Protein AF-A0A7C5J1B3-F1 (afdb_monomer)

Secondary structure (DSSP, 8-state):
--S-EEEE-TTHHHHHHHHHHTT---EEETTEEEE-GGG--HHHHHHHHHHHHHHTT--

Nearest PDB structures (foldseek):
  4emy-assembly1_B  TM=9.859E-01  e=4.087E-03  Anaerococcus prevotii DSM 20548
  4emy-assembly2_C  TM=9.667E-01  e=2.909E-03  Anaerococcus prevotii DSM 20548
  4emy-assembly2_D  TM=9.767E-01  e=6.579E-03  Anaerococcus prevotii DSM 20548
  3rq1-assembly1_C  TM=8.205E-01  e=1.390E-02  Veillonella parvula DSM 2008
  6lds-assembly1_A  TM=8.208E-01  e=2.565E-02  Methanocaldococcus jannaschii DSM 2661

Sequence (59 aa):
GGFFTTLFCDDAQEAAAKLRERGIYVVPMKGA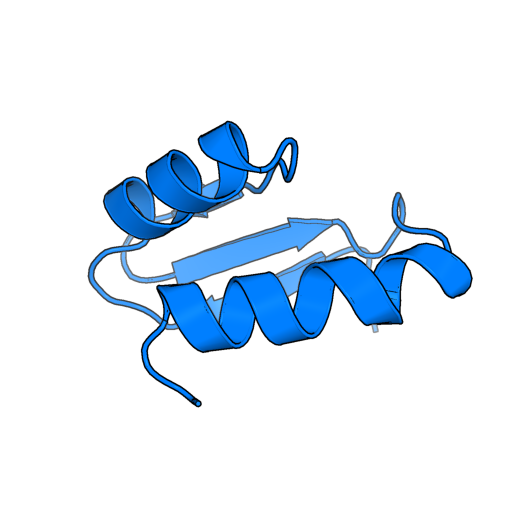MRVAMCSVTEAEIERIVPAVAEVLGLG

Solvent-accessible surface area (backbone atoms only — not comparable to full-atom values): 3497 Å² total; per-residue (Å²): 140,78,54,60,49,79,46,80,36,79,59,16,62,60,40,36,52,59,33,44,78,73,75,41,86,58,48,56,45,95,51,18,32,35,40,58,56,74,80,54,56,79,80,51,47,77,58,48,53,57,53,52,31,54,65,70,69,72,110

Radius of gyration: 10.63 Å; Cα contacts (8 Å, |Δi|>4): 72; chains: 1; bounding box: 29×27×24 Å

pLDDT: mean 95.26, std 6.05, range [62.53, 98.38]

Foldseek 3Di:
DDQKDKDFAQPQVQLQVQCVVVVHHWAGDHRIIIDRNNPDDPVCCVVPVVSSCVSRVVD

Mean predicted aligned error: 2.42 Å

Structure (mmCIF, N/CA/C/O backbone):
data_AF-A0A7C5J1B3-F1
#
_entry.id   AF-A0A7C5J1B3-F1
#
loop_
_atom_site.group_PDB
_atom_site.id
_atom_site.type_symbol
_atom_site.label_atom_id
_atom_site.label_alt_id
_atom_site.label_comp_id
_atom_site.label_asym_id
_atom_site.label_entity_id
_atom_site.label_seq_id
_atom_site.pdbx_PDB_ins_code
_atom_site.Cartn_x
_atom_site.Cartn_y
_atom_site.Cartn_z
_atom_site.occupancy
_atom_site.B_iso_or_equiv
_atom_site.auth_seq_id
_atom_site.auth_comp_id
_atom_site.auth_asym_id
_atom_site.auth_atom_id
_atom_site.pdbx_PDB_model_num
ATOM 1 N N . GLY A 1 1 ? -1.305 -18.283 -6.615 1.00 67.88 1 GLY A N 1
ATOM 2 C CA . GLY A 1 1 ? -0.608 -17.557 -7.696 1.00 67.88 1 GLY A CA 1
ATOM 3 C C . GLY A 1 1 ? -1.585 -16.641 -8.409 1.00 67.88 1 GLY A C 1
ATOM 4 O O . GLY A 1 1 ? -2.774 -16.932 -8.388 1.00 67.88 1 GLY A O 1
ATOM 5 N N . GLY A 1 2 ? -1.104 -15.536 -8.984 1.00 89.38 2 GLY A N 1
ATOM 6 C CA . GLY A 1 2 ? -1.916 -14.493 -9.625 1.00 89.38 2 GLY A CA 1
ATOM 7 C C . GLY A 1 2 ? -1.203 -13.135 -9.596 1.00 89.38 2 GLY A C 1
ATOM 8 O O . GLY A 1 2 ? -0.100 -13.035 -9.071 1.00 89.38 2 GLY A O 1
ATOM 9 N N . PHE A 1 3 ? -1.821 -12.091 -10.151 1.00 95.81 3 PHE A N 1
ATOM 10 C CA . PHE A 1 3 ? -1.218 -10.747 -10.238 1.00 95.81 3 PHE A CA 1
ATOM 11 C C . PHE A 1 3 ? -1.407 -9.891 -8.983 1.00 95.81 3 PHE A C 1
ATOM 13 O O . PHE A 1 3 ? -0.760 -8.858 -8.836 1.00 95.81 3 PHE A O 1
ATOM 20 N N . PHE A 1 4 ? -2.304 -10.303 -8.087 1.00 96.69 4 PHE A N 1
ATOM 21 C CA . PHE A 1 4 ? -2.704 -9.505 -6.939 1.00 96.69 4 PHE A CA 1
ATOM 22 C C . PHE A 1 4 ? -2.684 -10.318 -5.655 1.00 96.69 4 PHE A C 1
ATOM 24 O O . PHE A 1 4 ? -3.114 -11.473 -5.644 1.00 96.69 4 PHE A O 1
ATOM 31 N N . THR A 1 5 ? -2.296 -9.654 -4.573 1.00 95.81 5 THR A N 1
ATOM 32 C CA . THR A 1 5 ? -2.507 -10.111 -3.199 1.00 95.81 5 THR A CA 1
ATOM 33 C C . THR A 1 5 ? -3.634 -9.287 -2.589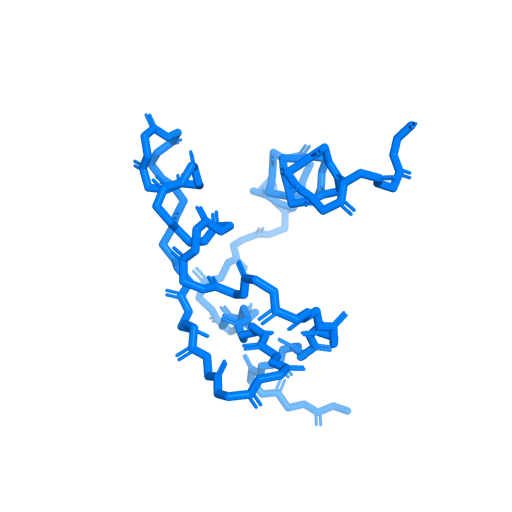 1.00 95.81 5 THR A C 1
ATOM 35 O O . THR A 1 5 ? -3.688 -8.073 -2.790 1.00 95.81 5 THR A O 1
ATOM 38 N N . THR A 1 6 ? -4.553 -9.941 -1.879 1.00 96.62 6 THR A N 1
ATOM 39 C CA . THR A 1 6 ? -5.686 -9.282 -1.211 1.00 96.62 6 THR A CA 1
ATOM 40 C C . THR A 1 6 ? -5.506 -9.368 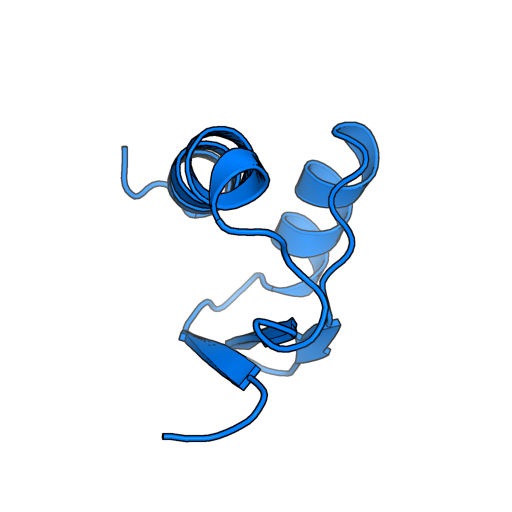0.297 1.00 96.62 6 THR A C 1
ATOM 42 O O . THR A 1 6 ? -5.227 -10.444 0.818 1.00 96.62 6 THR A O 1
ATOM 45 N N . LEU A 1 7 ? -5.677 -8.240 0.977 1.00 95.69 7 LEU A N 1
ATOM 46 C CA . LEU A 1 7 ? -5.643 -8.102 2.429 1.00 95.69 7 LEU A CA 1
ATOM 47 C C . LEU A 1 7 ? -7.053 -7.746 2.892 1.00 95.69 7 LEU A C 1
ATOM 49 O O . LEU A 1 7 ? -7.634 -6.797 2.370 1.00 95.69 7 LEU A O 1
ATOM 53 N N . PHE A 1 8 ? -7.616 -8.507 3.826 1.00 95.81 8 PHE A N 1
ATOM 54 C CA . PHE A 1 8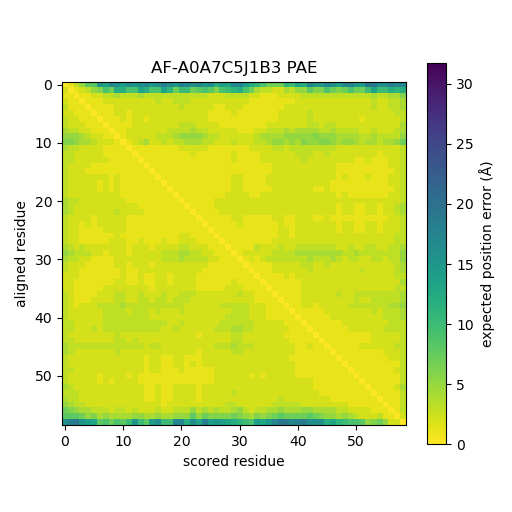 ? -8.930 -8.203 4.390 1.00 95.81 8 PHE A CA 1
ATOM 55 C C . PHE A 1 8 ? -8.787 -7.142 5.477 1.00 95.81 8 PHE A C 1
ATOM 57 O O . PHE A 1 8 ? -7.980 -7.298 6.392 1.00 95.81 8 PHE A O 1
ATOM 64 N N . CYS A 1 9 ? -9.543 -6.058 5.344 1.00 95.06 9 CYS A N 1
ATOM 65 C CA . CYS A 1 9 ? -9.562 -4.949 6.286 1.00 95.06 9 CYS A CA 1
ATOM 66 C C . CYS A 1 9 ? -10.851 -4.145 6.107 1.00 95.06 9 CYS A C 1
ATOM 68 O O . CYS A 1 9 ? -11.308 -3.936 4.981 1.00 95.06 9 CYS A O 1
ATOM 70 N N . ASP A 1 10 ? -11.430 -3.689 7.213 1.00 93.19 10 ASP A N 1
ATOM 71 C CA . ASP A 1 10 ? -12.703 -2.966 7.182 1.00 93.19 10 ASP A CA 1
ATOM 72 C C . ASP A 1 10 ? -12.532 -1.566 6.569 1.00 93.19 10 ASP A C 1
ATOM 74 O O . ASP A 1 10 ? -13.300 -1.168 5.689 1.00 93.19 10 ASP A O 1
ATOM 78 N N . ASP A 1 11 ? -11.438 -0.882 6.915 1.00 94.19 11 ASP A N 1
ATOM 79 C CA . ASP A 1 11 ? -11.179 0.515 6.542 1.00 94.19 11 ASP A CA 1
ATOM 80 C C . ASP A 1 11 ? -10.213 0.665 5.352 1.00 94.19 11 ASP A C 1
ATOM 82 O O . ASP A 1 11 ? -9.295 1.489 5.342 1.00 94.19 11 ASP A O 1
ATOM 86 N N . ALA A 1 12 ? -10.420 -0.129 4.296 1.00 97.19 12 ALA A N 1
ATOM 87 C CA . ALA A 1 12 ? -9.532 -0.159 3.129 1.00 97.19 12 ALA A CA 1
ATOM 88 C C . ALA A 1 12 ? -9.333 1.211 2.446 1.00 97.19 12 ALA A C 1
ATOM 90 O O . ALA A 1 12 ? -8.251 1.492 1.930 1.00 97.19 12 ALA A O 1
ATOM 91 N N . GLN A 1 13 ? -10.361 2.070 2.436 1.00 97.75 13 GLN A N 1
ATOM 92 C CA . GLN A 1 13 ? -10.277 3.424 1.868 1.00 97.75 13 GLN A CA 1
ATOM 93 C C . GLN A 1 13 ? -9.315 4.318 2.658 1.00 97.75 13 GLN A C 1
ATOM 95 O O . GLN A 1 13 ? -8.480 5.002 2.066 1.00 97.75 13 GLN A O 1
ATOM 100 N N . GLU A 1 14 ? -9.400 4.284 3.987 1.00 97.56 14 GLU A N 1
ATOM 101 C CA . GLU A 1 14 ? -8.509 5.052 4.855 1.00 97.56 14 GLU A CA 1
ATOM 102 C C . GLU A 1 14 ? -7.075 4.521 4.761 1.00 97.56 14 GLU A C 1
ATOM 104 O O . GLU A 1 14 ? -6.127 5.296 4.611 1.00 97.56 14 GLU A O 1
ATOM 109 N N . ALA A 1 15 ? -6.912 3.196 4.759 1.00 97.38 15 ALA A N 1
ATOM 110 C CA . ALA A 1 15 ? -5.612 2.563 4.591 1.00 97.38 15 ALA A CA 1
ATOM 111 C C . ALA A 1 15 ? -4.941 2.964 3.265 1.00 97.38 15 ALA A C 1
ATOM 113 O O . ALA A 1 15 ? -3.773 3.358 3.237 1.00 97.38 15 ALA A O 1
ATOM 114 N N . ALA A 1 16 ? -5.691 2.941 2.160 1.00 98.25 16 ALA A N 1
ATOM 115 C CA . ALA A 1 16 ? -5.194 3.381 0.861 1.00 98.25 16 ALA A CA 1
ATOM 116 C C . ALA A 1 16 ? -4.806 4.872 0.854 1.00 98.25 16 ALA A C 1
ATOM 118 O O . ALA A 1 16 ? -3.810 5.236 0.227 1.00 98.25 16 ALA A O 1
ATOM 119 N N . ALA A 1 17 ? -5.542 5.733 1.567 1.00 98.38 17 ALA A N 1
ATOM 120 C CA . ALA A 1 17 ? -5.207 7.152 1.690 1.00 98.38 17 ALA A CA 1
ATOM 121 C C . ALA A 1 17 ? -3.869 7.367 2.422 1.00 98.38 17 ALA A C 1
ATOM 123 O O . ALA A 1 17 ? -3.005 8.072 1.896 1.00 98.38 17 ALA A O 1
ATOM 124 N N . LYS A 1 18 ? -3.654 6.689 3.558 1.00 98.12 18 LYS A N 1
ATOM 125 C CA . LYS A 1 18 ? -2.387 6.728 4.317 1.00 98.12 18 LYS A CA 1
ATOM 126 C C . LYS A 1 18 ? -1.206 6.188 3.506 1.00 98.12 18 LYS A C 1
ATOM 128 O O . LYS A 1 18 ? -0.112 6.745 3.523 1.00 98.12 18 LYS A O 1
ATOM 133 N N . LEU A 1 19 ? -1.412 5.112 2.744 1.00 98.25 19 LEU A N 1
ATOM 134 C CA . LEU A 1 19 ? -0.380 4.558 1.859 1.00 98.25 19 LEU A CA 1
ATOM 135 C C . LEU A 1 19 ? -0.035 5.510 0.707 1.00 98.25 19 LEU A C 1
ATOM 137 O O . LEU A 1 19 ? 1.140 5.651 0.355 1.00 98.25 19 LEU A O 1
ATOM 141 N N . ARG A 1 20 ? -1.028 6.226 0.165 1.00 98.38 20 ARG A N 1
ATOM 142 C CA . ARG A 1 20 ? -0.818 7.220 -0.894 1.00 98.38 20 ARG A CA 1
ATOM 143 C C . ARG A 1 20 ? 0.097 8.358 -0.443 1.00 98.38 20 ARG A C 1
ATOM 145 O O . ARG A 1 20 ? 0.940 8.784 -1.227 1.00 98.38 20 ARG A O 1
ATOM 152 N N . GLU A 1 21 ? -0.006 8.805 0.807 1.00 98.06 21 GLU A N 1
ATOM 153 C CA . GLU A 1 21 ? 0.896 9.816 1.392 1.00 98.06 21 GLU A CA 1
ATOM 154 C C . GLU A 1 21 ? 2.366 9.358 1.408 1.00 98.06 21 GLU A C 1
ATOM 156 O O . GLU A 1 21 ? 3.281 10.176 1.367 1.00 98.06 21 GLU A O 1
ATOM 161 N N . ARG A 1 22 ? 2.603 8.041 1.373 1.00 97.19 22 ARG A N 1
ATOM 162 C CA . ARG A 1 22 ? 3.932 7.406 1.309 1.00 97.19 22 ARG A CA 1
ATOM 163 C C . ARG A 1 22 ? 4.362 7.053 -0.122 1.00 97.19 22 ARG A C 1
ATOM 165 O O . ARG A 1 22 ? 5.391 6.396 -0.331 1.00 97.19 22 ARG A O 1
ATOM 172 N N . GLY A 1 23 ? 3.569 7.449 -1.118 1.00 97.75 23 GLY A N 1
ATOM 173 C CA . GLY A 1 23 ? 3.768 7.102 -2.522 1.00 97.75 23 GLY A CA 1
ATOM 174 C C . GLY A 1 23 ? 3.530 5.620 -2.825 1.00 97.75 23 GLY A C 1
ATOM 175 O O . GLY A 1 23 ? 4.171 5.084 -3.724 1.00 97.75 23 GLY A O 1
ATOM 176 N N . ILE A 1 24 ? 2.678 4.936 -2.054 1.00 98.06 24 ILE A N 1
ATOM 177 C CA . ILE A 1 24 ? 2.283 3.541 -2.283 1.00 98.06 24 ILE A CA 1
ATOM 178 C C . ILE A 1 24 ? 0.827 3.536 -2.750 1.00 98.06 24 ILE A C 1
ATOM 180 O O . ILE A 1 24 ? -0.067 3.983 -2.036 1.00 98.06 24 ILE A O 1
ATOM 184 N N . TYR A 1 25 ? 0.589 3.025 -3.956 1.00 98.06 25 TYR A N 1
ATOM 185 C CA . TYR A 1 25 ? -0.729 3.032 -4.584 1.00 98.06 25 TYR A CA 1
ATOM 186 C C . TYR A 1 25 ? -1.296 1.616 -4.628 1.00 98.06 25 TYR A C 1
ATOM 188 O O . TYR A 1 25 ? -0.674 0.687 -5.137 1.00 98.06 25 TYR A O 1
ATOM 196 N N . VAL A 1 26 ? -2.493 1.466 -4.079 1.00 98.00 26 VAL A N 1
ATOM 197 C CA . VAL A 1 26 ? -3.200 0.196 -3.892 1.00 98.00 26 VAL A CA 1
ATOM 198 C C . VAL A 1 26 ? -4.663 0.378 -4.272 1.00 98.00 26 VAL A C 1
ATOM 200 O O . VAL A 1 26 ? -5.142 1.504 -4.409 1.00 98.00 26 VAL A O 1
ATOM 203 N N . VAL A 1 27 ? -5.384 -0.727 -4.449 1.00 98.00 27 VAL A N 1
ATOM 204 C CA . VAL A 1 27 ? -6.797 -0.692 -4.837 1.00 98.00 27 VAL A CA 1
ATOM 205 C C . VAL A 1 27 ? -7.665 -1.010 -3.616 1.00 98.00 27 VAL A C 1
ATOM 207 O O . VAL A 1 27 ? -7.734 -2.180 -3.226 1.00 98.00 27 VAL A O 1
ATOM 210 N N . PRO A 1 28 ? -8.330 -0.017 -2.997 1.00 98.00 28 PRO A N 1
ATOM 211 C CA . PRO A 1 28 ? -9.301 -0.283 -1.945 1.00 98.00 28 PRO A CA 1
ATOM 212 C C . PRO A 1 28 ? -10.566 -0.923 -2.527 1.00 98.00 28 PRO A C 1
ATOM 214 O O . PRO A 1 28 ? -11.030 -0.574 -3.613 1.00 98.00 28 PRO A O 1
ATOM 217 N N . MET A 1 29 ? -11.139 -1.862 -1.786 1.00 97.62 29 MET A N 1
ATOM 218 C CA . MET A 1 29 ? -12.391 -2.554 -2.085 1.00 97.62 29 MET A CA 1
ATOM 219 C C . MET A 1 29 ? -13.251 -2.611 -0.815 1.00 97.62 29 MET A C 1
ATOM 221 O O . MET A 1 29 ? -12.803 -2.281 0.280 1.00 97.62 29 MET A O 1
ATOM 225 N N . LYS A 1 30 ? -14.509 -3.042 -0.937 1.00 96.00 30 LYS A N 1
ATOM 226 C CA . LYS A 1 30 ? -15.365 -3.254 0.237 1.00 96.00 30 LYS A CA 1
ATOM 227 C C . LYS A 1 30 ? -14.799 -4.399 1.093 1.00 96.00 30 LYS A C 1
ATOM 229 O O . LYS A 1 30 ? -14.775 -5.533 0.621 1.00 96.00 30 LYS A O 1
ATOM 234 N N . GLY A 1 31 ? -14.373 -4.097 2.323 1.00 96.06 31 GLY A N 1
ATOM 235 C CA . GLY A 1 31 ? -13.833 -5.072 3.284 1.00 96.06 31 GLY A CA 1
ATOM 236 C C . GLY A 1 31 ? -12.454 -5.643 2.929 1.00 96.06 31 GLY A C 1
ATOM 237 O O . GLY A 1 31 ? -12.048 -6.665 3.485 1.00 96.06 31 GLY A O 1
ATOM 238 N N . ALA A 1 32 ? -11.747 -5.050 1.960 1.00 97.50 32 ALA A N 1
ATOM 239 C CA . ALA A 1 32 ? -10.437 -5.532 1.540 1.00 97.50 32 ALA A CA 1
ATOM 240 C C . ALA A 1 32 ? -9.633 -4.488 0.758 1.00 97.50 32 ALA A C 1
ATOM 242 O O . ALA A 1 32 ? -10.175 -3.548 0.186 1.00 97.50 32 ALA A O 1
ATOM 243 N N . MET A 1 33 ? -8.335 -4.730 0.621 1.00 97.44 33 MET A N 1
ATOM 244 C CA . MET A 1 33 ? -7.403 -3.957 -0.191 1.00 97.44 33 MET A CA 1
ATOM 245 C C . MET A 1 33 ? -6.589 -4.892 -1.089 1.00 97.44 33 MET A C 1
ATOM 247 O O . MET A 1 33 ? -6.150 -5.956 -0.653 1.00 97.44 33 MET A O 1
ATOM 251 N N . ARG A 1 34 ? -6.366 -4.509 -2.350 1.00 97.88 34 ARG A N 1
ATOM 252 C CA . ARG A 1 34 ? -5.526 -5.257 -3.298 1.00 97.88 34 ARG A CA 1
ATOM 253 C C . ARG A 1 34 ? -4.209 -4.552 -3.569 1.00 97.88 34 ARG A C 1
ATOM 255 O O . ARG A 1 34 ? -4.180 -3.365 -3.891 1.00 97.88 34 ARG A O 1
ATOM 262 N N . VAL A 1 35 ? -3.143 -5.344 -3.552 1.00 97.25 35 VAL A N 1
ATOM 263 C CA . VAL A 1 35 ? -1.802 -4.967 -4.001 1.00 97.25 35 VAL A CA 1
ATOM 264 C C . VAL A 1 35 ? -1.522 -5.693 -5.312 1.00 97.25 35 VAL A C 1
ATOM 266 O O . VAL A 1 35 ? -1.653 -6.916 -5.381 1.00 97.25 35 VAL A O 1
ATOM 269 N N . ALA A 1 36 ? -1.168 -4.951 -6.361 1.00 97.50 36 ALA A N 1
ATOM 270 C CA . ALA A 1 36 ? -0.792 -5.510 -7.657 1.00 97.50 36 ALA A CA 1
ATOM 271 C C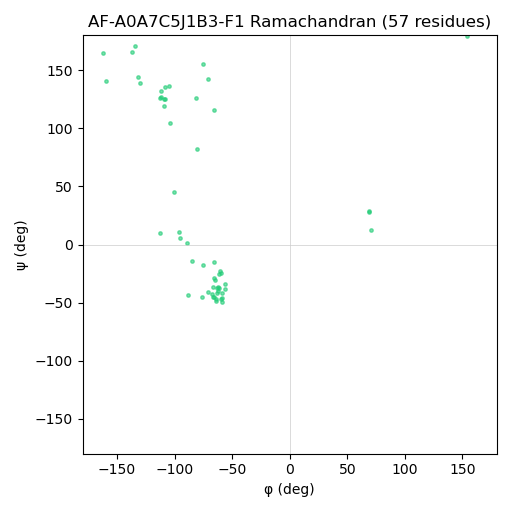 . ALA A 1 36 ? 0.667 -5.994 -7.622 1.00 97.50 36 ALA A C 1
ATOM 273 O O . ALA A 1 36 ? 1.579 -5.293 -8.044 1.00 97.50 36 ALA A O 1
ATOM 274 N N . MET A 1 37 ? 0.901 -7.200 -7.104 1.00 95.19 37 MET A N 1
ATOM 275 C CA . MET A 1 37 ? 2.251 -7.767 -6.988 1.00 95.19 37 MET A CA 1
ATOM 276 C C . MET A 1 37 ? 2.971 -7.905 -8.334 1.00 95.19 37 MET A C 1
ATOM 278 O O . MET A 1 37 ? 4.192 -7.881 -8.373 1.00 95.19 37 MET A O 1
ATOM 282 N N . CYS A 1 38 ? 2.237 -8.005 -9.446 1.00 95.81 38 CYS A N 1
ATOM 283 C CA . CYS A 1 38 ? 2.826 -8.050 -10.786 1.00 95.81 38 CYS A CA 1
ATOM 284 C C . CYS A 1 38 ? 3.550 -6.760 -11.210 1.00 95.81 38 CYS A C 1
ATOM 286 O O . CYS A 1 38 ? 4.263 -6.780 -12.208 1.00 95.81 38 CYS A O 1
ATOM 288 N N . SER A 1 39 ? 3.338 -5.641 -10.511 1.00 95.75 39 SER A N 1
ATOM 289 C CA . SER A 1 39 ? 3.957 -4.345 -10.820 1.00 95.75 39 SER A CA 1
ATOM 290 C C . SER A 1 39 ? 4.949 -3.884 -9.753 1.00 95.75 39 SER A C 1
ATOM 292 O O . SER A 1 39 ? 5.338 -2.722 -9.762 1.00 95.75 39 SER A O 1
ATOM 294 N N . VAL A 1 40 ? 5.301 -4.757 -8.809 1.00 95.25 40 VAL A N 1
ATOM 295 C CA . VAL A 1 40 ? 6.194 -4.456 -7.687 1.00 95.25 40 VAL A CA 1
ATOM 296 C C . VAL A 1 40 ? 7.488 -5.233 -7.883 1.00 95.25 40 VAL A C 1
ATOM 298 O O . VAL A 1 40 ? 7.459 -6.447 -8.079 1.00 95.25 40 VAL A O 1
ATOM 301 N N . THR A 1 41 ? 8.624 -4.542 -7.834 1.00 97.44 41 THR A N 1
ATOM 302 C CA . THR A 1 41 ? 9.938 -5.196 -7.861 1.00 97.44 41 THR A CA 1
ATOM 303 C C . THR A 1 41 ? 10.251 -5.843 -6.513 1.00 97.44 41 THR A C 1
ATOM 305 O O . THR A 1 41 ? 9.757 -5.403 -5.476 1.00 97.44 41 THR A O 1
ATOM 308 N N . GLU A 1 42 ? 11.110 -6.866 -6.494 1.00 96.50 42 GLU A N 1
ATOM 309 C CA . GLU A 1 42 ? 11.500 -7.534 -5.241 1.00 96.50 42 GLU A CA 1
ATOM 310 C C . GLU A 1 42 ? 12.092 -6.557 -4.214 1.00 96.50 42 GLU A C 1
ATOM 312 O O . GLU A 1 42 ? 11.756 -6.628 -3.035 1.00 96.50 42 GLU A O 1
ATOM 317 N N . ALA A 1 43 ? 12.886 -5.581 -4.663 1.00 97.25 43 ALA A N 1
ATOM 318 C CA . ALA A 1 43 ? 13.478 -4.565 -3.792 1.00 97.25 43 ALA A CA 1
ATOM 319 C C . ALA A 1 43 ? 12.431 -3.646 -3.133 1.00 97.25 43 ALA A C 1
ATOM 321 O O . ALA A 1 43 ? 12.623 -3.172 -2.016 1.00 97.25 43 ALA A O 1
ATOM 322 N N . GLU A 1 44 ? 11.297 -3.393 -3.792 1.00 97.06 44 GLU A N 1
ATOM 323 C CA . GLU A 1 44 ? 10.227 -2.556 -3.237 1.00 97.06 44 GLU A CA 1
ATOM 324 C C . GLU A 1 44 ? 9.414 -3.271 -2.152 1.00 97.06 44 GLU A C 1
ATOM 326 O O . GLU A 1 44 ? 8.742 -2.605 -1.358 1.00 97.06 44 GLU A O 1
ATOM 331 N N . ILE A 1 45 ? 9.485 -4.605 -2.071 1.00 96.06 45 ILE A N 1
ATOM 332 C CA . ILE A 1 45 ? 8.765 -5.399 -1.066 1.00 96.06 45 ILE A CA 1
ATOM 333 C C . ILE A 1 45 ? 9.175 -4.973 0.349 1.00 96.06 45 ILE A C 1
ATOM 335 O O . ILE A 1 45 ? 8.301 -4.787 1.200 1.00 96.06 45 ILE A O 1
ATOM 339 N N . GLU A 1 46 ? 10.470 -4.728 0.579 1.00 96.25 46 GLU A N 1
ATOM 340 C CA . GLU A 1 46 ? 11.0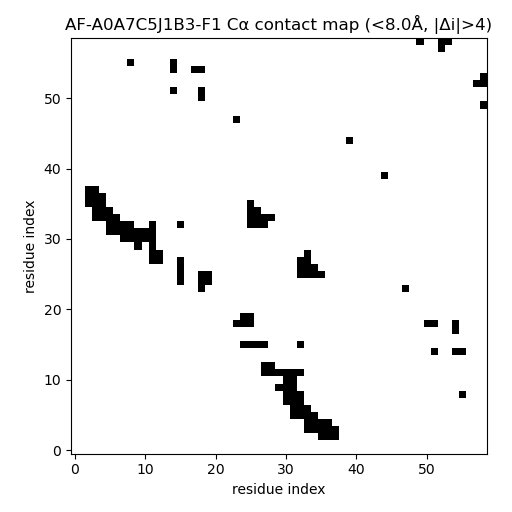13 -4.283 1.872 1.00 96.25 46 GLU A CA 1
ATOM 341 C C . GLU A 1 46 ? 10.450 -2.925 2.320 1.00 96.25 46 GLU A C 1
ATOM 343 O O . GLU A 1 46 ? 10.362 -2.650 3.514 1.00 96.25 46 GLU A O 1
ATOM 348 N N . ARG A 1 47 ? 10.006 -2.087 1.374 1.00 96.19 47 ARG A N 1
ATOM 349 C CA . ARG A 1 47 ? 9.347 -0.803 1.656 1.00 96.19 47 ARG A CA 1
ATOM 350 C C . ARG A 1 47 ? 7.835 -0.950 1.815 1.00 96.19 47 ARG A C 1
ATOM 352 O O . ARG A 1 47 ? 7.241 -0.318 2.686 1.00 96.19 47 ARG A O 1
ATOM 359 N N . ILE A 1 48 ? 7.198 -1.731 0.942 1.00 96.62 48 ILE A N 1
ATOM 360 C CA . ILE A 1 48 ? 5.736 -1.803 0.832 1.00 96.62 48 ILE A CA 1
ATOM 361 C C . ILE A 1 48 ? 5.132 -2.621 1.971 1.00 96.62 48 ILE A C 1
ATOM 363 O O . ILE A 1 48 ? 4.146 -2.188 2.563 1.00 96.62 48 ILE A O 1
ATOM 367 N N . VAL A 1 49 ? 5.703 -3.784 2.296 1.00 95.88 49 VAL A N 1
ATOM 368 C CA . VAL A 1 49 ? 5.105 -4.698 3.281 1.00 95.88 49 VAL A CA 1
ATOM 369 C C . VAL A 1 49 ? 5.042 -4.078 4.681 1.00 95.88 49 VAL A C 1
ATOM 371 O O . VAL A 1 49 ? 3.948 -4.071 5.248 1.00 95.88 49 VAL A O 1
ATOM 374 N N . PRO A 1 50 ? 6.121 -3.485 5.233 1.00 97.19 50 PRO A N 1
ATOM 375 C CA . PRO A 1 50 ? 6.047 -2.835 6.542 1.00 97.19 50 PRO A CA 1
ATOM 376 C C . PRO A 1 50 ? 5.085 -1.647 6.546 1.00 97.19 50 PRO A C 1
ATOM 378 O O . PRO A 1 50 ? 4.338 -1.464 7.500 1.00 97.19 50 PRO A O 1
ATOM 381 N N . ALA A 1 51 ? 5.046 -0.873 5.457 1.00 97.25 51 ALA A N 1
ATOM 382 C CA . ALA A 1 51 ? 4.136 0.259 5.338 1.00 97.25 51 ALA A CA 1
ATOM 383 C C . ALA A 1 51 ? 2.663 -0.164 5.375 1.00 97.25 51 ALA A C 1
ATOM 385 O O . ALA A 1 51 ? 1.835 0.484 6.013 1.00 97.25 51 ALA A O 1
ATOM 386 N N . VAL A 1 52 ? 2.342 -1.262 4.690 1.00 96.25 52 VAL A N 1
ATOM 387 C CA . VAL A 1 52 ? 1.010 -1.866 4.705 1.00 96.25 52 VAL A CA 1
ATOM 388 C C . VAL A 1 52 ? 0.685 -2.420 6.091 1.00 96.25 52 VAL A C 1
ATOM 390 O O . VAL A 1 52 ? -0.406 -2.165 6.589 1.00 96.25 52 VAL A O 1
ATOM 393 N N . ALA A 1 53 ? 1.616 -3.136 6.726 1.00 95.62 53 ALA A N 1
ATOM 394 C CA . ALA A 1 53 ? 1.419 -3.686 8.064 1.00 95.62 53 ALA A CA 1
ATOM 395 C C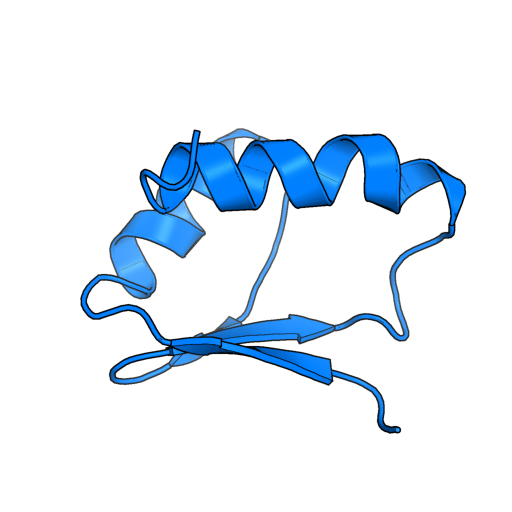 . ALA A 1 53 ? 1.136 -2.586 9.099 1.00 95.62 53 ALA A C 1
ATOM 397 O O . ALA A 1 53 ? 0.168 -2.686 9.845 1.00 95.62 53 ALA A O 1
ATOM 398 N N . GLU A 1 54 ? 1.920 -1.508 9.087 1.00 96.19 54 GLU A N 1
ATOM 399 C CA . GLU A 1 54 ? 1.756 -0.351 9.970 1.00 96.19 54 GLU A CA 1
ATOM 400 C C . GLU A 1 54 ? 0.377 0.301 9.802 1.00 96.19 54 GLU A C 1
ATOM 402 O O . GLU A 1 54 ? -0.343 0.511 10.776 1.00 96.19 54 GLU A O 1
ATOM 407 N N . VAL A 1 55 ? -0.035 0.570 8.559 1.00 95.69 55 VAL A N 1
ATOM 408 C CA . VAL A 1 55 ? -1.328 1.207 8.268 1.00 95.69 55 VAL A CA 1
ATOM 409 C C . VAL A 1 55 ? -2.517 0.317 8.653 1.00 95.69 55 VAL A C 1
ATOM 411 O O . VAL A 1 55 ? -3.579 0.838 8.992 1.00 95.69 55 VAL A O 1
ATOM 414 N N . LEU A 1 56 ? -2.342 -1.006 8.617 1.00 93.62 56 LEU A N 1
ATOM 415 C CA . LEU A 1 56 ? -3.348 -1.984 9.034 1.00 93.62 56 LEU A CA 1
ATOM 416 C C . LEU A 1 56 ? -3.268 -2.349 10.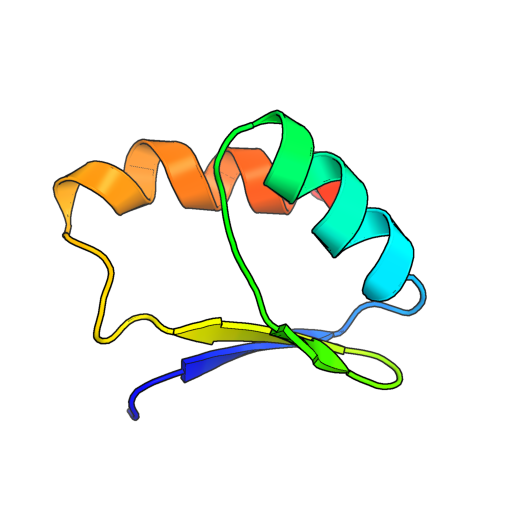528 1.00 93.62 56 LEU A C 1
ATOM 418 O O . LEU A 1 56 ? -4.054 -3.178 10.978 1.00 93.62 56 LEU A O 1
ATOM 422 N N . GLY A 1 57 ? -2.345 -1.759 11.297 1.00 91.69 57 GLY A N 1
ATOM 423 C CA . GLY A 1 57 ? -2.188 -2.041 12.728 1.00 91.69 57 GLY A CA 1
ATOM 424 C C . GLY A 1 57 ? -1.662 -3.447 13.039 1.00 91.69 57 GLY A C 1
ATOM 425 O O . GLY A 1 57 ? -1.987 -4.006 14.080 1.00 91.69 57 GLY A O 1
ATOM 426 N N . LEU A 1 58 ? -0.879 -4.034 12.130 1.00 85.44 58 LEU A N 1
ATOM 427 C CA . LEU A 1 58 ? -0.283 -5.373 12.254 1.00 85.44 58 LEU A CA 1
ATOM 428 C C . LEU A 1 58 ? 1.170 -5.347 12.775 1.00 85.44 58 LEU A C 1
ATOM 430 O O . LEU A 1 58 ? 1.865 -6.359 12.667 1.00 85.44 58 LEU A O 1
ATOM 434 N N . 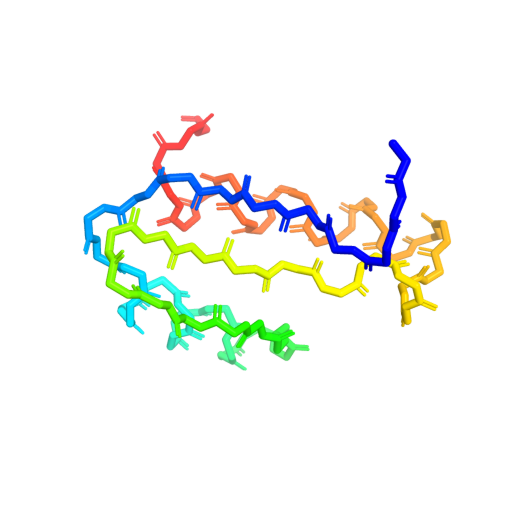GLY A 1 59 ? 1.642 -4.192 13.258 1.00 62.53 59 GLY A N 1
ATOM 435 C CA . GLY A 1 59 ? 3.016 -3.947 13.720 1.00 62.53 59 GLY A CA 1
ATOM 436 C C . GLY A 1 59 ? 3.167 -3.906 15.232 1.00 62.53 59 GLY A C 1
ATOM 437 O O . GLY A 1 59 ? 2.164 -3.617 15.921 1.00 62.53 59 GLY A O 1
#